Protein AF-X1ACX6-F1 (afdb_monomer)

Organism: NCBI:txid412755

Solvent-accessible surface area (backbone atoms only — not comparable to full-atom values): 5294 Å² total; per-residue (Å²): 136,87,74,70,51,56,72,48,72,83,48,100,41,36,35,39,34,43,28,65,45,82,42,80,48,81,54,95,96,40,81,38,77,20,43,29,46,35,42,32,40,36,42,47,42,72,96,73,39,30,38,40,37,42,35,41,35,43,31,37,41,55,50,94,84,47,84,98,40,67,45,85,47,78,46,79,46,79,46,78,44,76,52,90,70,87,67,89,78,130

Structure (mmCIF, N/CA/C/O backbone):
data_AF-X1ACX6-F1
#
_entry.id   AF-X1ACX6-F1
#
loop_
_atom_site.group_PDB
_atom_site.id
_atom_site.type_symbol
_atom_site.label_atom_id
_atom_site.label_alt_id
_atom_site.label_comp_id
_atom_site.label_asym_id
_atom_site.label_entity_id
_atom_site.label_seq_id
_atom_site.pdbx_PDB_ins_code
_atom_site.Cartn_x
_atom_site.Cartn_y
_atom_site.Cartn_z
_atom_site.occupancy
_atom_site.B_iso_or_equiv
_atom_site.auth_seq_id
_atom_site.auth_comp_id
_atom_site.auth_asym_id
_atom_site.auth_atom_id
_atom_site.pdbx_PDB_model_num
ATOM 1 N N . MET A 1 1 ? 7.861 -5.399 1.828 1.00 35.44 1 MET A N 1
ATOM 2 C CA . MET A 1 1 ? 8.274 -4.142 1.166 1.00 35.44 1 MET A CA 1
ATOM 3 C C . MET A 1 1 ? 7.511 -3.012 1.846 1.00 35.44 1 MET A C 1
ATOM 5 O O . MET A 1 1 ? 6.290 -3.047 1.807 1.00 35.44 1 MET A O 1
ATOM 9 N N . ARG A 1 2 ? 8.181 -2.121 2.592 1.00 40.69 2 ARG A N 1
ATOM 10 C CA . ARG A 1 2 ? 7.530 -0.995 3.291 1.00 40.69 2 ARG A CA 1
ATOM 11 C C . ARG A 1 2 ? 7.576 0.216 2.362 1.00 40.69 2 ARG A C 1
ATOM 13 O O . ARG A 1 2 ? 8.645 0.781 2.171 1.00 40.69 2 ARG A O 1
ATOM 20 N N . ILE A 1 3 ? 6.451 0.536 1.731 1.00 58.88 3 ILE A N 1
ATOM 21 C CA . ILE A 1 3 ? 6.304 1.749 0.918 1.00 58.88 3 ILE A CA 1
ATOM 22 C C . ILE A 1 3 ? 6.250 2.939 1.891 1.00 58.88 3 ILE A C 1
ATOM 24 O O . ILE A 1 3 ? 5.533 2.837 2.891 1.00 58.88 3 ILE A O 1
ATOM 28 N N . PRO A 1 4 ? 7.006 4.030 1.664 1.00 61.03 4 PRO A N 1
ATOM 29 C CA . PRO A 1 4 ? 6.873 5.237 2.469 1.00 61.03 4 PRO A CA 1
ATOM 30 C C . PRO A 1 4 ? 5.455 5.786 2.286 1.00 61.03 4 PRO A C 1
ATOM 32 O O . PRO A 1 4 ? 5.074 6.232 1.205 1.00 61.03 4 PRO A O 1
ATOM 35 N N . ALA A 1 5 ? 4.657 5.697 3.342 1.00 76.31 5 ALA A N 1
ATOM 36 C CA . ALA A 1 5 ? 3.280 6.156 3.366 1.00 76.31 5 ALA A CA 1
ATOM 37 C C . ALA A 1 5 ? 3.082 7.060 4.579 1.00 76.31 5 ALA 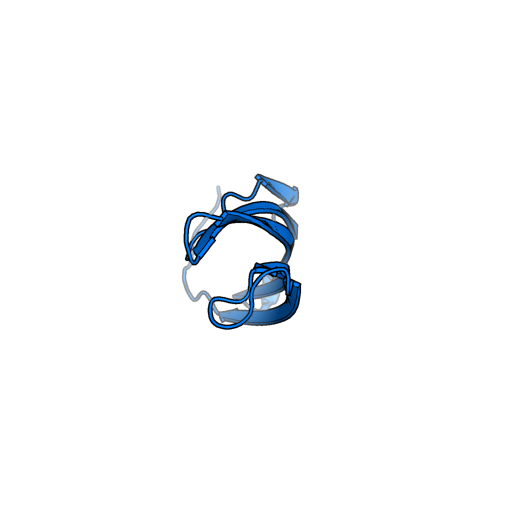A C 1
ATOM 39 O O . ALA A 1 5 ? 3.610 6.794 5.660 1.00 76.31 5 ALA A O 1
ATOM 40 N N . ILE A 1 6 ? 2.325 8.133 4.385 1.00 84.06 6 ILE A N 1
ATOM 41 C CA . ILE A 1 6 ? 1.842 8.974 5.470 1.00 84.06 6 ILE A CA 1
ATOM 42 C C . ILE A 1 6 ? 0.661 8.241 6.088 1.00 84.06 6 ILE A C 1
ATOM 44 O O . ILE A 1 6 ? -0.329 7.974 5.407 1.00 84.06 6 ILE A O 1
ATOM 48 N N . GLU A 1 7 ? 0.782 7.915 7.369 1.00 85.88 7 GLU A N 1
ATOM 49 C CA . GLU A 1 7 ? -0.309 7.381 8.173 1.00 85.88 7 GLU A CA 1
ATOM 50 C C . GLU A 1 7 ? -0.887 8.498 9.040 1.00 85.88 7 GLU A C 1
ATOM 52 O O . GLU A 1 7 ? -0.159 9.204 9.740 1.00 85.88 7 GLU A O 1
ATOM 57 N N . HIS A 1 8 ? -2.204 8.665 8.981 1.00 86.62 8 HIS A N 1
ATOM 58 C CA . HIS A 1 8 ? -2.9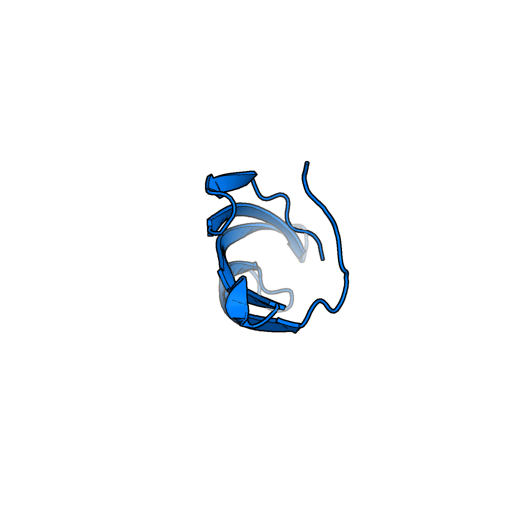30 9.620 9.798 1.00 86.62 8 HIS A CA 1
ATOM 59 C C . HIS A 1 8 ? -4.009 8.903 10.607 1.00 86.62 8 HIS A C 1
ATOM 61 O O . HIS A 1 8 ? -4.904 8.261 10.050 1.00 86.62 8 HIS A O 1
ATOM 67 N N . PHE A 1 9 ? -3.918 9.035 11.930 1.00 86.00 9 PHE A N 1
ATOM 68 C CA . PHE A 1 9 ? -4.907 8.539 12.879 1.00 86.00 9 PHE A CA 1
ATOM 69 C C . PHE A 1 9 ? -5.943 9.630 13.116 1.00 86.00 9 PHE A C 1
ATOM 71 O O . PHE A 1 9 ? -5.655 10.623 13.781 1.00 86.00 9 PHE A O 1
ATOM 78 N N . PHE A 1 10 ? -7.146 9.446 12.582 1.00 85.31 10 PHE A N 1
ATOM 79 C CA . PHE A 1 10 ? -8.246 10.375 12.843 1.00 85.31 10 PHE A CA 1
ATOM 80 C C . PHE A 1 10 ? -8.859 10.123 14.219 1.00 85.31 10 PHE A C 1
ATOM 82 O O . PHE A 1 10 ? -9.257 11.054 14.913 1.00 85.31 10 PHE A O 1
ATOM 89 N N . THR A 1 11 ? -8.943 8.854 14.619 1.00 85.12 11 THR A N 1
ATOM 90 C CA . THR A 1 11 ? -9.488 8.436 15.910 1.00 85.12 11 THR A CA 1
ATOM 91 C C . THR A 1 11 ? -8.702 7.243 16.452 1.00 85.12 11 THR A C 1
ATOM 93 O O . THR A 1 11 ? -7.864 6.655 15.770 1.00 85.12 11 THR A O 1
ATOM 96 N N . ASN A 1 12 ? -9.000 6.829 17.686 1.00 80.88 12 ASN A N 1
ATOM 97 C CA . ASN A 1 12 ? -8.433 5.605 18.264 1.00 80.88 12 ASN A CA 1
ATOM 98 C C . ASN A 1 12 ? -8.879 4.316 17.545 1.00 80.88 12 ASN A C 1
ATOM 100 O O . ASN A 1 12 ? -8.302 3.258 17.799 1.00 80.88 12 ASN A O 1
ATOM 104 N N . TRP A 1 13 ? -9.900 4.400 16.687 1.00 83.44 13 TRP A N 1
ATOM 105 C CA . TRP A 1 13 ? -10.490 3.262 15.983 1.00 83.44 13 TRP A CA 1
ATOM 106 C C . TRP A 1 13 ? -10.339 3.332 14.456 1.00 83.44 13 TRP A C 1
ATOM 108 O O . TRP A 1 13 ? -10.612 2.341 13.786 1.00 83.44 13 TRP A O 1
ATOM 118 N N . PHE A 1 14 ? -9.895 4.465 13.901 1.00 86.88 14 PHE A N 1
ATOM 119 C CA . PHE A 1 14 ? -9.750 4.664 12.461 1.00 86.88 14 PHE A CA 1
ATOM 120 C C . PHE A 1 14 ? -8.440 5.362 12.100 1.00 86.88 14 PHE A C 1
ATOM 122 O O . PHE A 1 14 ? -8.130 6.455 12.591 1.00 86.88 14 PHE A O 1
ATOM 129 N N . ALA A 1 15 ? -7.710 4.747 11.175 1.00 87.38 15 ALA A N 1
ATOM 130 C CA . ALA A 1 15 ? -6.519 5.310 10.562 1.00 87.38 15 ALA A CA 1
ATOM 131 C C . ALA A 1 15 ? -6.600 5.203 9.039 1.00 87.38 15 ALA A C 1
ATOM 133 O O . ALA A 1 15 ? -7.215 4.285 8.496 1.00 87.38 15 ALA A O 1
ATOM 134 N N . SER A 1 16 ? -5.947 6.131 8.350 1.00 90.50 16 SER A N 1
ATOM 135 C CA . SER A 1 16 ? -5.763 6.067 6.902 1.00 90.50 16 SER A CA 1
ATOM 136 C C . SER A 1 16 ? -4.293 6.195 6.541 1.00 90.50 16 SER A C 1
ATOM 138 O O . SER A 1 16 ? -3.518 6.821 7.267 1.00 90.50 16 SER A O 1
ATOM 140 N N . ARG A 1 17 ? -3.920 5.615 5.404 1.00 90.56 17 ARG A N 1
ATOM 141 C CA . ARG A 1 17 ? -2.574 5.652 4.847 1.00 90.56 17 ARG A CA 1
ATOM 142 C C . ARG A 1 17 ? -2.647 6.072 3.397 1.00 90.56 17 ARG A C 1
ATOM 144 O O . ARG A 1 17 ? -3.455 5.539 2.642 1.00 90.56 17 ARG A O 1
ATOM 151 N N . LEU A 1 18 ? -1.767 6.971 2.995 1.00 90.75 18 LEU A N 1
ATOM 152 C CA . LEU A 1 18 ? -1.555 7.311 1.595 1.00 90.75 18 LEU A CA 1
ATOM 153 C C . LEU A 1 18 ? -0.059 7.340 1.317 1.00 90.75 18 LEU A C 1
ATOM 155 O O . LEU A 1 18 ? 0.721 7.867 2.106 1.00 90.75 18 LEU A O 1
ATOM 159 N N . GLY A 1 19 ? 0.345 6.760 0.198 1.00 88.19 19 GLY A N 1
ATOM 160 C CA . GLY A 1 19 ? 1.738 6.696 -0.214 1.00 88.19 19 GLY A CA 1
ATOM 161 C C . GLY A 1 19 ? 1.868 6.847 -1.717 1.00 88.19 19 GLY A C 1
ATOM 162 O O . GLY A 1 19 ? 0.961 6.504 -2.474 1.00 88.19 19 GLY A O 1
ATOM 163 N N . ILE A 1 20 ? 3.020 7.348 -2.140 1.00 89.12 20 ILE A N 1
ATOM 164 C CA . ILE A 1 20 ? 3.429 7.353 -3.539 1.00 89.12 20 ILE A CA 1
ATOM 165 C C . ILE 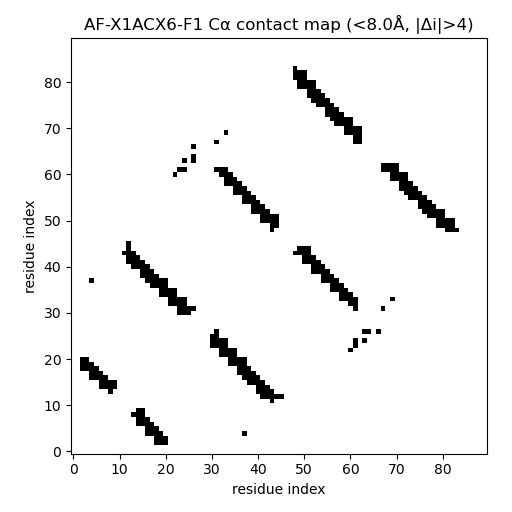A 1 20 ? 4.754 6.609 -3.653 1.00 89.12 20 ILE A C 1
ATOM 167 O O . ILE A 1 20 ? 5.615 6.702 -2.780 1.00 89.12 20 ILE A O 1
ATOM 171 N N . GLU A 1 21 ? 4.911 5.846 -4.724 1.00 84.56 21 GLU A N 1
ATOM 172 C CA . GLU A 1 21 ? 6.126 5.102 -5.032 1.00 84.56 21 GLU A CA 1
ATOM 173 C C . GLU A 1 21 ? 6.639 5.572 -6.393 1.00 84.56 21 GLU A C 1
ATOM 175 O O . GLU A 1 21 ? 5.887 5.607 -7.363 1.00 84.56 21 GLU A O 1
ATOM 180 N N . GLY A 1 22 ? 7.916 5.93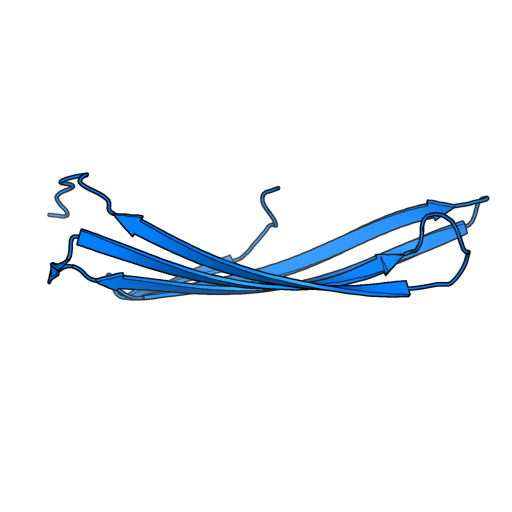4 -6.473 1.00 83.81 22 GLY A N 1
ATOM 181 C CA . GLY A 1 22 ? 8.627 6.083 -7.740 1.00 83.81 22 GLY A CA 1
ATOM 182 C C . GLY A 1 22 ? 9.464 4.835 -7.986 1.00 83.81 22 GLY A C 1
ATOM 183 O O . GLY A 1 22 ? 10.131 4.352 -7.072 1.00 83.81 22 GLY A O 1
ATOM 184 N N . SER A 1 23 ? 9.435 4.304 -9.205 1.00 81.31 23 SER A N 1
ATOM 185 C CA . SER A 1 23 ? 10.263 3.167 -9.603 1.00 81.31 23 SER A CA 1
ATOM 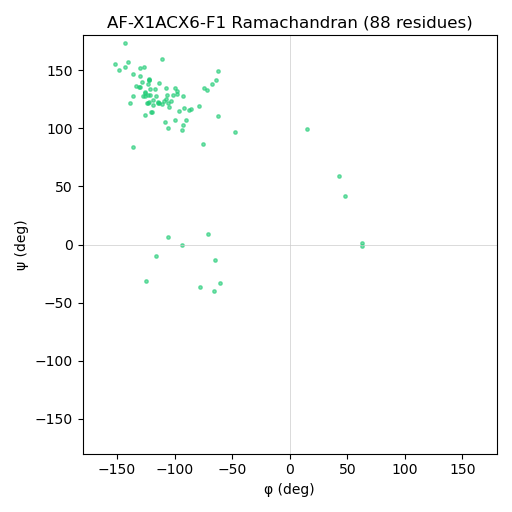186 C C . SER A 1 23 ? 11.121 3.541 -10.803 1.00 81.31 23 SER A C 1
ATOM 188 O O . SER A 1 23 ? 10.679 4.260 -11.693 1.00 81.31 23 SER A O 1
ATOM 190 N N . LEU A 1 24 ? 12.354 3.049 -10.827 1.00 82.44 24 LEU A N 1
ATOM 191 C CA . LEU A 1 24 ? 13.282 3.211 -11.937 1.00 82.44 24 LEU A CA 1
ATOM 192 C C . LEU A 1 24 ? 13.707 1.824 -12.401 1.00 82.44 24 LEU A C 1
ATOM 194 O O . LEU A 1 24 ? 14.128 0.998 -11.588 1.00 82.44 24 LEU A O 1
ATOM 198 N N . ALA A 1 25 ? 13.601 1.573 -13.701 1.00 79.75 25 ALA A N 1
ATOM 199 C CA . ALA A 1 25 ? 14.185 0.403 -14.336 1.00 79.75 25 ALA A CA 1
ATOM 200 C C . ALA A 1 25 ? 15.135 0.848 -15.444 1.00 79.75 25 ALA A C 1
ATOM 202 O O . ALA A 1 25 ? 14.859 1.809 -16.157 1.00 79.75 25 ALA A O 1
ATOM 203 N N . VAL A 1 26 ? 16.251 0.136 -15.571 1.00 78.81 26 VAL A N 1
ATOM 204 C CA . VAL A 1 26 ? 17.214 0.324 -16.656 1.00 78.81 26 VAL A CA 1
ATOM 205 C C . VAL A 1 26 ? 17.105 -0.888 -17.569 1.00 78.81 26 VAL A C 1
ATOM 207 O O . VAL A 1 26 ? 17.228 -2.020 -17.095 1.00 78.81 26 VAL A O 1
ATOM 210 N N . LEU A 1 27 ? 16.843 -0.650 -18.852 1.00 76.69 27 LEU A N 1
ATOM 211 C CA . LEU A 1 27 ? 16.775 -1.676 -19.889 1.00 76.69 27 LEU A CA 1
ATOM 212 C C . LEU 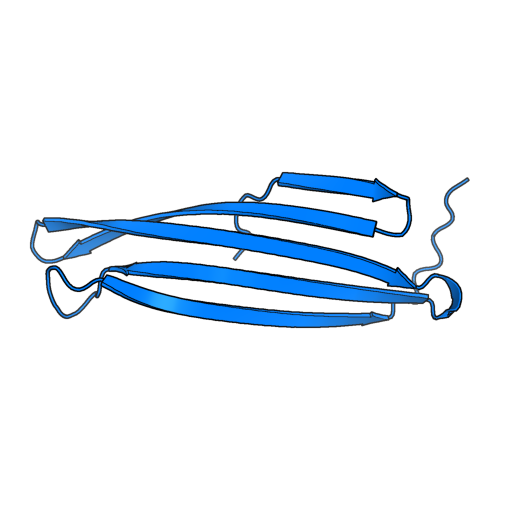A 1 27 ? 17.470 -1.135 -21.142 1.00 76.69 27 LEU A C 1
ATOM 214 O O . LEU A 1 27 ? 17.083 -0.076 -21.620 1.00 76.69 27 LEU A O 1
ATOM 218 N N . ASN A 1 28 ? 18.500 -1.838 -21.633 1.00 71.50 28 ASN A N 1
ATOM 219 C CA . ASN A 1 28 ? 19.261 -1.492 -22.847 1.00 71.50 28 ASN A CA 1
ATOM 220 C C . ASN A 1 28 ? 19.603 0.010 -22.965 1.00 71.50 28 ASN A C 1
ATOM 222 O O . ASN A 1 28 ? 19.179 0.686 -23.897 1.00 71.50 28 ASN A O 1
ATOM 226 N N . ASP A 1 29 ? 20.324 0.548 -21.976 1.00 76.81 29 ASP A N 1
ATOM 227 C CA . ASP A 1 29 ? 20.737 1.963 -21.886 1.00 76.81 29 ASP A CA 1
ATOM 228 C C . ASP A 1 29 ? 19.603 3.004 -21.785 1.00 76.81 29 ASP A C 1
ATOM 230 O O . ASP A 1 29 ? 19.868 4.197 -21.626 1.00 76.81 29 ASP A O 1
ATOM 234 N N . SER A 1 30 ? 18.339 2.569 -21.766 1.00 73.75 30 SER A N 1
ATOM 235 C CA . SER A 1 30 ? 17.174 3.423 -21.537 1.00 73.75 30 SER A CA 1
ATOM 236 C C . SER A 1 30 ? 16.704 3.364 -20.081 1.00 73.75 30 SER A C 1
ATOM 238 O O . SER A 1 30 ? 16.548 2.296 -19.480 1.00 73.75 30 SER A O 1
ATOM 240 N N . ILE A 1 31 ? 16.465 4.544 -19.499 1.00 79.44 31 ILE A N 1
ATOM 241 C CA . ILE A 1 31 ? 15.900 4.707 -18.155 1.00 79.44 31 ILE A CA 1
ATOM 242 C C . ILE A 1 31 ? 14.387 4.824 -18.289 1.00 79.44 31 ILE A C 1
ATOM 244 O O . ILE A 1 31 ? 13.876 5.783 -18.864 1.00 79.44 31 ILE A O 1
ATOM 248 N N . MET A 1 32 ? 13.666 3.874 -17.704 1.00 81.69 32 MET A N 1
ATOM 249 C CA . MET A 1 32 ? 12.213 3.898 -17.650 1.00 81.69 32 MET A CA 1
ATOM 250 C C . MET A 1 32 ? 11.727 4.234 -16.243 1.00 81.69 32 MET A C 1
ATOM 252 O O . MET A 1 32 ? 12.118 3.609 -15.253 1.00 81.69 32 MET A O 1
ATOM 256 N N . LEU A 1 33 ? 10.835 5.220 -16.173 1.00 83.50 33 LEU A N 1
ATOM 257 C CA . LEU A 1 33 ? 10.178 5.660 -14.950 1.00 83.50 33 LEU A CA 1
ATOM 258 C C . LEU A 1 33 ? 8.852 4.917 -14.775 1.00 83.50 33 LEU A C 1
ATOM 260 O O . LEU A 1 33 ? 8.008 4.900 -15.666 1.00 83.50 33 LEU A O 1
ATOM 264 N N . GLY A 1 34 ? 8.667 4.327 -13.603 1.00 85.25 34 GLY A N 1
ATOM 265 C CA . GLY A 1 34 ? 7.392 3.833 -13.108 1.00 85.25 34 GLY A CA 1
ATOM 266 C C . GLY A 1 34 ? 6.912 4.673 -11.932 1.00 85.25 34 GLY A C 1
ATOM 267 O O . GLY A 1 34 ? 7.698 5.334 -11.250 1.00 85.25 34 GLY A O 1
ATOM 268 N N . TYR A 1 35 ? 5.617 4.616 -11.663 1.00 88.19 35 TYR A N 1
ATOM 269 C CA . TYR A 1 35 ? 5.015 5.288 -10.519 1.00 88.19 35 TYR A CA 1
ATOM 270 C C . TYR A 1 35 ? 3.947 4.405 -9.892 1.00 88.19 35 TYR A C 1
ATOM 272 O O . TYR A 1 35 ? 3.391 3.518 -10.532 1.00 88.19 35 TYR A O 1
ATOM 280 N N . GLY A 1 36 ? 3.642 4.637 -8.627 1.00 89.19 36 GLY A N 1
ATOM 281 C CA . GLY A 1 36 ? 2.605 3.920 -7.913 1.00 89.19 36 GLY A CA 1
ATOM 282 C C . GLY A 1 36 ? 1.942 4.797 -6.873 1.00 89.19 36 GLY A C 1
ATOM 283 O O . GLY A 1 36 ? 2.557 5.705 -6.319 1.00 89.19 36 GLY A O 1
ATOM 284 N N . ILE A 1 37 ? 0.674 4.510 -6.622 1.00 89.81 37 ILE A N 1
ATOM 285 C CA . ILE A 1 37 ? -0.132 5.132 -5.584 1.00 89.81 37 ILE A CA 1
ATOM 286 C C . ILE A 1 37 ? -0.611 4.017 -4.663 1.00 89.81 37 ILE A C 1
ATOM 288 O O . ILE A 1 37 ? -1.078 2.966 -5.107 1.00 89.81 37 ILE A O 1
ATOM 292 N N . LEU A 1 38 ? -0.482 4.258 -3.370 1.00 90.88 38 LEU A N 1
ATOM 293 C CA . LEU A 1 38 ? -0.969 3.407 -2.303 1.00 90.88 38 LEU A CA 1
ATOM 294 C C . LEU A 1 38 ? -2.013 4.191 -1.514 1.00 90.88 38 LEU A C 1
ATOM 296 O O . LEU A 1 38 ? -1.770 5.331 -1.125 1.00 90.88 38 LEU A O 1
ATOM 300 N N . GLY A 1 39 ? -3.137 3.550 -1.227 1.00 91.75 39 GLY A N 1
ATOM 301 C CA . GLY A 1 39 ? -4.103 3.996 -0.237 1.00 91.75 39 GLY A CA 1
ATOM 302 C C . GLY A 1 39 ? -4.450 2.854 0.702 1.00 91.75 39 GLY A C 1
ATOM 303 O O . GLY A 1 39 ? -4.505 1.700 0.292 1.00 91.75 39 GLY A O 1
ATOM 304 N N . GLY A 1 40 ? -4.692 3.150 1.967 1.00 91.25 40 GLY A N 1
ATOM 305 C CA . GLY A 1 40 ? -5.119 2.150 2.928 1.00 91.25 40 GLY A CA 1
ATOM 306 C C . GLY A 1 40 ? -5.950 2.755 4.039 1.00 91.25 40 GLY A C 1
ATOM 307 O O . GLY A 1 40 ? -5.846 3.943 4.336 1.00 91.25 40 GLY A O 1
ATOM 308 N N . ILE A 1 41 ? -6.783 1.926 4.642 1.00 91.56 41 ILE A N 1
ATOM 309 C CA . ILE A 1 41 ? -7.583 2.263 5.809 1.00 91.56 41 ILE A CA 1
ATOM 310 C C . ILE A 1 41 ? -7.515 1.122 6.810 1.00 91.56 41 ILE A C 1
ATOM 312 O O . ILE A 1 41 ? -7.450 -0.050 6.436 1.00 91.56 41 ILE A O 1
ATOM 316 N N . THR A 1 42 ? -7.562 1.487 8.081 1.00 89.88 42 THR A N 1
ATOM 317 C CA . THR A 1 42 ? -7.572 0.550 9.196 1.00 89.88 42 THR A CA 1
ATOM 318 C C . THR A 1 42 ? -8.738 0.878 10.098 1.00 89.88 42 THR A C 1
ATOM 320 O O . THR A 1 42 ? -8.873 2.019 10.544 1.00 89.88 42 THR A O 1
ATOM 323 N N . PHE A 1 43 ? -9.547 -0.132 10.391 1.00 88.88 43 PHE A N 1
ATOM 324 C CA . PHE A 1 43 ? -10.611 -0.075 11.379 1.00 88.88 43 PHE A CA 1
ATOM 325 C C . PHE A 1 43 ? -10.289 -1.014 12.529 1.00 88.88 43 PHE A C 1
ATOM 327 O O . PHE A 1 43 ? -10.147 -2.219 12.340 1.00 88.88 43 PHE A O 1
ATOM 334 N N . ARG A 1 44 ? -10.218 -0.461 13.733 1.00 86.56 44 ARG A N 1
ATOM 335 C CA . ARG A 1 44 ? -10.063 -1.224 14.966 1.00 86.56 44 ARG A CA 1
ATOM 336 C C . ARG A 1 44 ? -11.424 -1.445 15.608 1.00 86.56 44 ARG A C 1
ATOM 338 O O . ARG A 1 44 ? -12.066 -0.501 16.068 1.00 86.56 44 ARG A O 1
ATOM 345 N N . ILE A 1 45 ? -11.838 -2.703 15.665 1.00 83.19 45 ILE A N 1
ATOM 346 C CA . ILE A 1 45 ? -13.045 -3.167 16.346 1.00 83.19 45 ILE A CA 1
ATOM 347 C C . ILE A 1 45 ? -12.641 -3.594 17.757 1.00 83.19 45 ILE A C 1
ATOM 349 O O . ILE A 1 45 ? -12.134 -4.695 17.977 1.00 83.19 45 ILE A O 1
ATOM 353 N N . VAL A 1 46 ? -12.863 -2.697 18.719 1.00 76.00 46 VAL A N 1
ATOM 354 C CA . VAL A 1 46 ? -12.456 -2.893 20.120 1.00 76.00 46 VAL A CA 1
ATOM 355 C C . VAL A 1 46 ? -13.215 -4.050 20.773 1.00 76.00 46 VAL A C 1
ATOM 357 O O . VAL A 1 46 ? -12.604 -4.847 21.472 1.00 76.00 46 VAL A O 1
ATOM 360 N N . GLU A 1 47 ? -14.515 -4.198 20.497 1.00 77.81 47 GLU A N 1
ATOM 361 C CA . GLU A 1 47 ? -15.342 -5.268 21.080 1.00 77.81 47 GLU A CA 1
ATOM 362 C C . GLU A 1 47 ? -14.836 -6.671 20.726 1.00 77.81 47 GLU A C 1
ATOM 364 O O . GLU A 1 47 ? -14.959 -7.602 21.518 1.00 77.81 47 GLU A O 1
ATOM 369 N N . TRP A 1 48 ? -14.265 -6.828 19.530 1.00 74.38 48 TRP A N 1
ATOM 370 C CA . TRP A 1 48 ? -13.811 -8.117 19.000 1.00 74.38 48 TRP A CA 1
ATOM 371 C C . TRP A 1 48 ? -12.287 -8.259 19.034 1.00 74.38 48 TRP A C 1
ATOM 373 O O . TRP A 1 48 ? -11.762 -9.230 18.494 1.00 74.38 48 TRP A O 1
ATOM 383 N N . HIS A 1 49 ? -11.579 -7.300 19.648 1.00 79.19 49 HIS A N 1
ATOM 384 C CA . HIS A 1 49 ? -10.112 -7.251 19.704 1.00 79.19 49 HIS A CA 1
ATOM 385 C C . HIS A 1 49 ? -9.462 -7.469 18.324 1.00 79.19 49 HIS A C 1
ATOM 387 O O . HIS A 1 49 ? -8.475 -8.194 18.166 1.00 79.19 49 HIS A O 1
ATOM 393 N N . CYS A 1 50 ? -10.060 -6.851 17.304 1.00 84.88 50 CYS A N 1
ATOM 394 C CA . CYS A 1 50 ? -9.775 -7.119 15.903 1.00 84.88 50 CYS A CA 1
ATOM 395 C C . CYS A 1 50 ? -9.406 -5.829 15.170 1.00 84.88 50 CYS A C 1
ATOM 397 O O . CYS A 1 50 ? -10.143 -4.847 15.223 1.00 84.88 50 CYS A O 1
ATOM 399 N N . ASP A 1 51 ? -8.310 -5.862 14.421 1.00 86.75 51 ASP A N 1
ATOM 400 C CA . ASP A 1 51 ? -7.906 -4.813 13.492 1.00 86.75 51 ASP A CA 1
ATOM 401 C C . ASP A 1 51 ? -8.174 -5.298 12.057 1.00 86.75 51 ASP A C 1
ATOM 403 O O . ASP A 1 51 ? -7.684 -6.347 11.633 1.00 86.75 51 ASP A O 1
ATOM 407 N N . LEU A 1 52 ? -8.992 -4.551 11.316 1.00 89.44 52 LEU A N 1
ATOM 408 C CA . LEU A 1 52 ? -9.297 -4.785 9.909 1.00 89.44 52 LEU A CA 1
ATOM 409 C C . LEU A 1 52 ? -8.548 -3.758 9.065 1.00 89.44 52 LEU A C 1
ATOM 411 O O . LEU A 1 52 ? -8.787 -2.556 9.166 1.00 89.44 52 LEU A O 1
ATOM 415 N N . ASP A 1 53 ? -7.66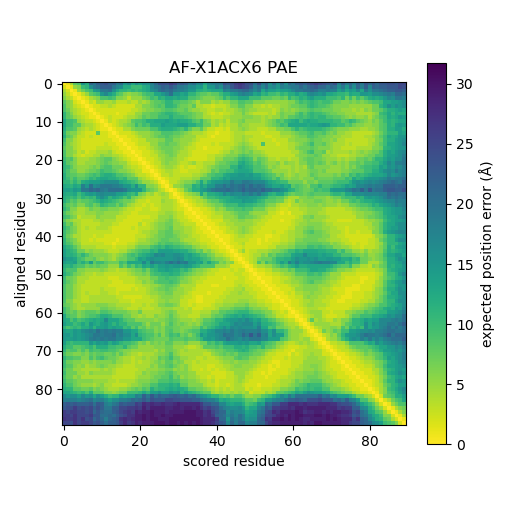2 -4.241 8.208 1.00 90.31 53 ASP A N 1
ATOM 416 C CA . ASP A 1 53 ? -6.819 -3.438 7.335 1.00 90.31 53 ASP A CA 1
ATOM 417 C C . ASP A 1 53 ? -7.191 -3.679 5.876 1.00 90.31 53 ASP A C 1
ATOM 419 O O . ASP A 1 53 ? -7.082 -4.796 5.375 1.00 90.31 53 ASP A O 1
ATOM 423 N N . LEU A 1 54 ? -7.550 -2.619 5.161 1.00 91.50 54 LEU A N 1
ATOM 424 C CA . LEU A 1 54 ? -7.727 -2.643 3.715 1.00 91.50 54 LEU A CA 1
ATOM 425 C C . LEU A 1 54 ? -6.657 -1.765 3.072 1.00 91.50 54 LEU A C 1
ATOM 427 O O . LEU A 1 54 ? -6.585 -0.573 3.350 1.00 91.50 54 LEU A O 1
ATOM 431 N N . ASN A 1 55 ? -5.838 -2.338 2.195 1.00 91.31 55 ASN A N 1
ATOM 432 C CA . ASN A 1 55 ? -4.799 -1.625 1.460 1.00 91.31 55 ASN A CA 1
ATOM 433 C C . ASN A 1 55 ? -4.972 -1.858 -0.037 1.00 91.31 55 ASN A C 1
ATOM 435 O O . ASN A 1 55 ? -5.073 -2.989 -0.504 1.00 91.31 55 ASN A O 1
ATOM 439 N N . LEU A 1 56 ? -4.965 -0.772 -0.790 1.00 91.00 56 LEU A N 1
ATOM 440 C CA . LEU A 1 56 ? -5.047 -0.733 -2.235 1.00 91.00 56 LEU A CA 1
ATOM 441 C C . LEU A 1 56 ? -3.754 -0.134 -2.770 1.00 91.00 56 LEU A C 1
ATOM 443 O O . LEU A 1 56 ? -3.323 0.939 -2.353 1.00 91.00 56 LEU A O 1
ATOM 447 N N . THR A 1 57 ? -3.130 -0.831 -3.706 1.00 90.81 57 THR A N 1
ATOM 448 C CA . THR A 1 57 ? -1.934 -0.358 -4.396 1.00 90.81 57 THR A CA 1
ATOM 449 C C . THR A 1 57 ? -2.187 -0.414 -5.886 1.00 90.81 57 THR A C 1
ATOM 451 O O . THR A 1 57 ? -2.555 -1.458 -6.416 1.00 90.81 57 THR A O 1
ATOM 454 N N . TYR A 1 58 ? -1.951 0.694 -6.568 1.00 90.00 58 TYR A N 1
ATOM 455 C CA . TYR A 1 58 ? -1.954 0.767 -8.017 1.00 90.00 58 TYR A CA 1
ATOM 456 C C . TYR A 1 58 ? -0.577 1.201 -8.491 1.00 90.00 58 TYR A C 1
ATOM 458 O O . TYR A 1 58 ? -0.074 2.234 -8.053 1.00 90.00 58 TYR A O 1
ATOM 466 N N . ARG A 1 59 ? 0.054 0.417 -9.361 1.00 89.19 59 ARG A N 1
ATOM 467 C CA . ARG A 1 59 ? 1.417 0.670 -9.833 1.00 89.19 59 ARG A CA 1
ATOM 468 C C . ARG A 1 59 ? 1.479 0.580 -11.344 1.00 89.19 59 ARG A C 1
ATOM 470 O O . ARG A 1 59 ? 0.970 -0.359 -11.933 1.00 89.19 59 ARG A O 1
ATOM 477 N N . MET A 1 60 ? 2.163 1.531 -11.950 1.00 88.50 60 MET A N 1
ATOM 478 C CA . MET A 1 60 ? 2.634 1.491 -13.324 1.00 88.50 60 MET A CA 1
ATOM 479 C C . MET A 1 60 ? 4.101 1.101 -13.298 1.00 88.50 60 MET A C 1
ATOM 481 O O . MET A 1 60 ? 4.954 1.879 -12.862 1.00 88.50 60 MET A O 1
ATOM 485 N N . ARG A 1 61 ? 4.390 -0.133 -13.713 1.00 84.12 61 ARG A N 1
ATOM 486 C CA . ARG A 1 61 ? 5.751 -0.668 -13.717 1.00 84.12 61 ARG A CA 1
ATOM 487 C C . ARG A 1 61 ? 6.281 -0.760 -15.142 1.00 84.12 61 ARG A C 1
ATOM 489 O O . ARG A 1 61 ? 5.568 -1.260 -16.012 1.00 84.12 61 ARG A O 1
ATOM 496 N N . PRO A 1 62 ? 7.523 -0.317 -15.388 1.00 83.25 62 PRO A N 1
ATOM 497 C CA . PRO A 1 62 ? 8.165 -0.553 -16.668 1.00 83.25 62 PRO A CA 1
ATOM 498 C C . PRO A 1 62 ? 8.434 -2.049 -16.837 1.00 83.25 62 PRO A C 1
ATOM 500 O O . PRO A 1 62 ? 8.832 -2.752 -15.898 1.00 83.25 62 PRO A O 1
ATOM 503 N N . SER A 1 63 ? 8.179 -2.544 -18.040 1.00 77.81 63 SER A N 1
ATOM 504 C CA . SER A 1 63 ? 8.526 -3.899 -18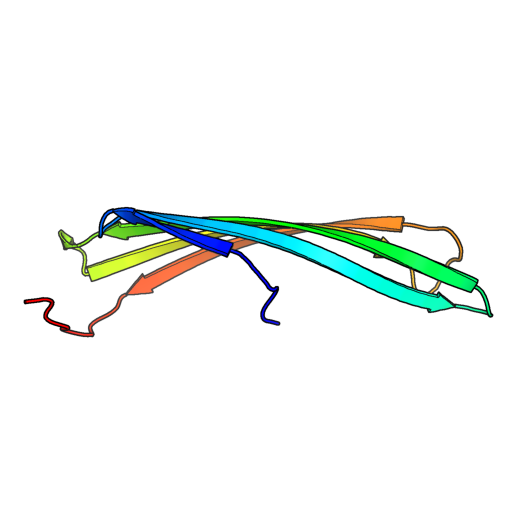.433 1.00 77.81 63 SER A CA 1
ATOM 505 C C . SER A 1 63 ? 10.043 -4.072 -18.417 1.00 77.81 63 SER A C 1
ATOM 507 O O . SER A 1 63 ? 10.806 -3.178 -18.765 1.00 77.81 63 SER A O 1
ATOM 509 N N . ARG A 1 64 ? 10.485 -5.251 -17.975 1.00 73.88 64 ARG A N 1
ATOM 510 C CA . ARG A 1 64 ? 11.905 -5.641 -17.960 1.00 73.88 64 ARG A CA 1
ATOM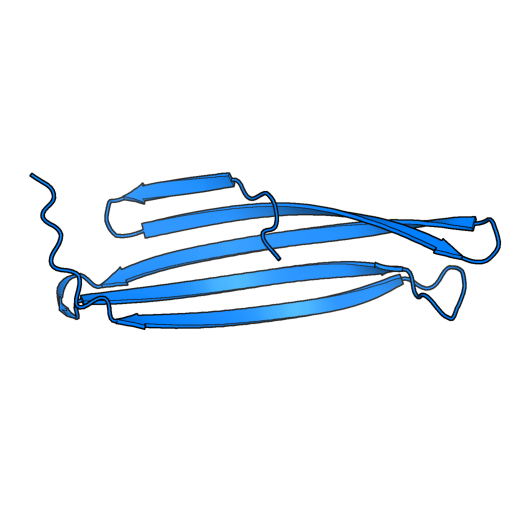 511 C C . ARG A 1 64 ? 12.316 -6.416 -19.213 1.00 73.88 64 ARG A C 1
ATOM 513 O O . ARG A 1 64 ? 13.449 -6.868 -19.293 1.00 73.88 64 ARG A O 1
ATOM 520 N N . VAL A 1 65 ? 11.371 -6.640 -20.127 1.00 76.94 65 VAL A N 1
ATOM 521 C CA . VAL A 1 65 ? 11.538 -7.512 -21.302 1.00 76.94 65 VAL A CA 1
ATOM 522 C C . VAL A 1 65 ? 11.225 -6.770 -22.599 1.00 76.94 65 VAL A C 1
ATOM 524 O O . VAL A 1 65 ? 11.816 -7.071 -23.628 1.00 76.94 65 VAL A O 1
ATOM 527 N N . VAL A 1 66 ? 10.307 -5.802 -22.556 1.00 75.25 66 VAL A N 1
ATOM 528 C CA . VAL A 1 66 ? 9.871 -5.019 -23.718 1.00 75.25 66 VAL A CA 1
ATOM 529 C C . VAL A 1 66 ? 10.089 -3.548 -23.395 1.00 75.25 66 VAL A C 1
ATOM 531 O O . VAL A 1 66 ? 9.557 -3.063 -22.399 1.00 75.25 66 VAL A O 1
ATOM 534 N N . GLU A 1 67 ? 10.875 -2.857 -24.213 1.00 71.56 67 GLU A N 1
ATOM 535 C CA . GLU A 1 67 ? 11.107 -1.417 -24.075 1.00 71.56 67 GLU A CA 1
ATOM 536 C C . GLU A 1 67 ? 9.798 -0.630 -24.242 1.00 71.56 67 GLU A C 1
ATOM 538 O O . GLU A 1 67 ? 8.872 -1.073 -24.920 1.00 71.56 67 GLU A O 1
ATOM 543 N N . GLU A 1 68 ? 9.700 0.518 -23.567 1.00 71.62 68 GLU A N 1
ATOM 544 C CA . GLU A 1 68 ? 8.559 1.455 -23.620 1.00 71.62 68 GLU A CA 1
ATOM 545 C C . GLU A 1 68 ? 7.203 0.923 -23.117 1.00 71.62 68 GLU A C 1
ATOM 547 O O . GLU A 1 68 ? 6.232 1.673 -23.028 1.00 71.62 68 GLU A O 1
ATOM 552 N N . LEU A 1 69 ? 7.123 -0.339 -22.689 1.00 78.88 69 LEU A N 1
ATOM 553 C CA . LEU A 1 69 ? 5.889 -0.906 -22.160 1.00 78.88 69 LEU A CA 1
ATOM 554 C C . LEU A 1 69 ? 5.757 -0.657 -20.651 1.00 78.88 69 LEU A C 1
ATOM 556 O O . LEU A 1 69 ? 6.514 -1.198 -19.843 1.00 78.88 69 LEU A O 1
ATOM 560 N N . LEU A 1 70 ? 4.738 0.107 -20.264 1.00 81.56 70 LEU A N 1
ATOM 561 C CA . LEU A 1 70 ? 4.262 0.214 -18.884 1.00 81.56 70 LEU A CA 1
ATOM 562 C C . LEU A 1 70 ? 3.060 -0.708 -18.700 1.00 81.56 70 LEU A C 1
ATOM 564 O O . LEU A 1 70 ? 2.113 -0.651 -19.484 1.00 81.56 70 LEU A O 1
ATOM 568 N N . TYR A 1 71 ? 3.079 -1.540 -17.661 1.00 84.88 71 TYR A N 1
ATOM 569 C CA . TYR A 1 71 ? 1.928 -2.371 -17.315 1.00 84.88 71 TYR A CA 1
ATOM 570 C C . TYR A 1 71 ? 1.327 -1.952 -15.966 1.00 84.88 71 TYR A C 1
ATOM 572 O O . TYR A 1 71 ? 2.075 -1.654 -15.023 1.00 84.88 71 TYR A O 1
ATOM 580 N N . PRO A 1 72 ? -0.017 -1.927 -15.862 1.00 88.50 72 PRO A N 1
ATOM 581 C CA . PRO A 1 72 ? -0.700 -1.702 -14.601 1.00 88.50 72 PRO A CA 1
ATOM 582 C C . PRO A 1 72 ? -0.623 -2.954 -13.726 1.00 88.50 72 PRO A C 1
ATOM 584 O O . PRO A 1 72 ? -0.894 -4.068 -14.169 1.00 88.50 72 PRO A O 1
ATOM 587 N N . ASP A 1 73 ? -0.304 -2.751 -12.458 1.00 86.62 73 ASP A N 1
ATOM 588 C CA . ASP A 1 73 ? -0.308 -3.756 -11.408 1.00 86.62 73 ASP A CA 1
ATOM 589 C C . ASP A 1 73 ? -1.188 -3.241 -10.266 1.00 86.62 73 ASP A C 1
ATOM 591 O O . ASP A 1 73 ? -0.876 -2.237 -9.617 1.00 86.62 73 ASP A O 1
ATOM 595 N N . PHE A 1 74 ? -2.328 -3.900 -10.069 1.00 90.12 74 PHE A N 1
ATOM 596 C CA . PHE A 1 74 ? -3.302 -3.558 -9.043 1.00 90.12 74 PHE A CA 1
ATOM 597 C C . PHE A 1 74 ? -3.318 -4.640 -7.969 1.00 90.12 74 PHE A C 1
ATOM 599 O O . PHE A 1 74 ? -3.608 -5.803 -8.244 1.00 90.12 74 PHE A O 1
ATOM 606 N N . ILE A 1 75 ? -3.041 -4.239 -6.732 1.00 89.62 75 ILE A N 1
ATOM 607 C CA . ILE A 1 75 ? -3.001 -5.127 -5.576 1.00 89.62 75 ILE A CA 1
ATOM 608 C C . ILE A 1 75 ? -3.992 -4.623 -4.542 1.00 89.62 75 ILE A C 1
ATOM 610 O O . ILE A 1 75 ? -3.878 -3.504 -4.045 1.00 89.62 75 ILE A O 1
ATOM 614 N N . CYS A 1 76 ? -4.927 -5.492 -4.179 1.00 90.94 76 CYS A N 1
ATOM 615 C CA . CYS A 1 76 ? -5.793 -5.317 -3.027 1.00 90.94 76 CYS A CA 1
ATOM 616 C C . CYS A 1 76 ? -5.355 -6.298 -1.939 1.00 90.94 76 CYS A C 1
ATOM 618 O O . CYS A 1 76 ? -5.259 -7.500 -2.185 1.00 90.94 76 CYS A O 1
ATOM 620 N N . LEU A 1 77 ? -5.077 -5.779 -0.749 1.00 90.50 77 LEU A N 1
ATOM 621 C CA . LEU A 1 77 ? -4.751 -6.558 0.432 1.00 90.50 77 LEU A CA 1
ATOM 622 C C . LEU A 1 77 ? -5.781 -6.247 1.514 1.00 90.50 77 LEU A C 1
ATOM 624 O O . LEU A 1 77 ? -5.822 -5.133 2.036 1.00 90.50 77 LEU A O 1
ATOM 628 N N . LEU A 1 78 ? -6.577 -7.252 1.858 1.00 91.81 78 LEU A N 1
ATOM 629 C CA . LEU A 1 78 ? -7.422 -7.245 3.040 1.00 91.81 78 LEU A CA 1
ATOM 630 C C . LEU A 1 78 ? -6.756 -8.123 4.099 1.00 91.81 78 LEU A C 1
ATOM 632 O O . LEU A 1 78 ? -6.495 -9.299 3.847 1.00 91.81 78 LEU A O 1
ATOM 636 N N . SER A 1 79 ? -6.503 -7.556 5.270 1.00 88.19 79 SER A N 1
ATOM 637 C CA . SER A 1 79 ? -5.947 -8.270 6.412 1.00 88.19 79 SER A CA 1
ATOM 638 C C . SER A 1 79 ? -6.878 -8.125 7.604 1.00 88.19 79 SER A C 1
ATOM 640 O O . SER A 1 79 ? -7.402 -7.048 7.877 1.00 88.19 79 SER A O 1
ATOM 642 N N . VAL A 1 80 ? -7.068 -9.226 8.320 1.00 88.06 80 VAL A N 1
ATOM 643 C CA . VAL A 1 80 ? -7.783 -9.260 9.593 1.00 88.06 80 VAL A CA 1
ATOM 644 C C . VAL A 1 80 ? -6.789 -9.752 10.626 1.00 88.06 80 VAL A C 1
ATOM 646 O O . VAL A 1 80 ? -6.234 -10.842 10.485 1.00 88.06 80 VAL A O 1
ATOM 649 N N . SER A 1 81 ? -6.536 -8.930 11.635 1.00 84.88 81 SER A N 1
ATOM 650 C CA . SER A 1 81 ? -5.559 -9.210 12.677 1.00 84.88 81 SER A CA 1
ATOM 651 C C . SER A 1 81 ? -6.266 -9.240 14.022 1.00 84.88 81 SER A C 1
ATOM 653 O O . SER A 1 81 ? -6.747 -8.216 14.501 1.00 84.88 81 SER A O 1
ATOM 655 N N . PHE A 1 82 ? -6.309 -10.409 14.652 1.00 82.69 82 PHE A N 1
ATOM 656 C CA . PHE A 1 82 ? -6.745 -10.530 16.039 1.00 82.69 82 PHE A CA 1
ATOM 657 C C . PHE A 1 82 ? -5.543 -10.274 16.930 1.00 82.69 82 PHE A C 1
ATOM 659 O O . PHE A 1 82 ? -4.546 -10.996 16.872 1.00 82.69 82 PHE A O 1
ATOM 666 N N . SER A 1 83 ? -5.622 -9.215 17.722 1.00 66.75 83 SER A N 1
ATOM 667 C CA . SER A 1 83 ? -4.568 -8.878 18.664 1.00 66.75 83 SER A CA 1
ATOM 668 C C . SER A 1 83 ? -5.054 -9.229 20.061 1.00 66.75 83 SER A C 1
ATOM 670 O O . SER A 1 83 ? -5.741 -8.436 20.689 1.00 66.75 83 SER A O 1
ATOM 672 N N . ASP A 1 84 ? -4.616 -10.373 20.588 1.00 58.91 84 ASP A N 1
ATOM 673 C CA . ASP A 1 84 ? -4.745 -10.721 22.020 1.00 58.91 84 ASP A CA 1
ATOM 674 C C . ASP A 1 84 ? -3.804 -9.879 22.912 1.00 58.91 84 ASP A C 1
ATOM 676 O O . ASP A 1 84 ? -3.601 -10.127 24.103 1.00 58.91 84 ASP A O 1
ATOM 680 N N . VAL A 1 85 ? -3.174 -8.857 22.326 1.00 53.34 85 VAL A N 1
ATOM 681 C CA . VAL A 1 85 ? -2.309 -7.920 23.026 1.00 53.34 85 VAL A CA 1
ATOM 682 C C . VAL A 1 85 ? -3.197 -6.970 23.821 1.00 53.34 85 VAL A C 1
ATOM 684 O O . VAL A 1 85 ? -3.527 -5.871 23.377 1.00 53.34 85 VAL A O 1
ATOM 687 N N . PHE A 1 86 ? -3.540 -7.390 25.039 1.00 49.59 86 PHE A N 1
ATOM 688 C CA . PHE A 1 86 ? -3.902 -6.500 26.135 1.00 49.59 86 PHE A CA 1
ATOM 689 C C . PHE A 1 86 ? -2.858 -5.376 26.228 1.00 49.59 86 PHE A C 1
ATOM 691 O O . PHE A 1 86 ? -1.795 -5.533 26.827 1.00 49.59 86 PHE A O 1
ATOM 698 N N . ARG A 1 87 ? -3.138 -4.217 25.631 1.00 47.59 87 ARG A N 1
ATOM 699 C CA . ARG A 1 87 ? -2.401 -2.981 25.900 1.00 47.59 87 ARG A CA 1
ATOM 700 C C . ARG A 1 87 ? -3.364 -1.816 26.049 1.00 47.59 87 ARG A C 1
ATOM 702 O O . ARG A 1 87 ? -3.617 -1.055 25.122 1.00 47.59 87 ARG A O 1
ATOM 709 N N . SER A 1 88 ? -3.864 -1.712 27.282 1.00 44.66 88 SER A N 1
ATOM 710 C CA . SER A 1 88 ? -3.707 -0.535 28.144 1.00 44.66 88 SER A CA 1
ATOM 711 C C . SER A 1 88 ? -3.228 0.719 27.405 1.00 44.66 88 SER A C 1
ATOM 713 O O . SER A 1 88 ? -2.027 0.910 27.203 1.00 44.66 88 SER A O 1
ATOM 715 N N . ARG A 1 89 ? -4.162 1.606 27.072 1.00 40.75 89 ARG A N 1
ATOM 716 C CA . ARG A 1 89 ? -3.898 3.044 27.032 1.00 40.75 89 ARG A CA 1
ATOM 717 C C . ARG A 1 89 ? -4.632 3.650 28.226 1.00 40.75 89 ARG A C 1
ATOM 719 O O . ARG A 1 89 ? -5.859 3.688 28.216 1.00 40.75 89 ARG A O 1
ATOM 726 N N . ASN A 1 90 ? -3.857 4.011 29.252 1.00 37.28 90 ASN A N 1
ATOM 727 C CA . ASN A 1 90 ? -4.234 5.066 30.195 1.00 37.28 90 ASN A CA 1
ATOM 728 C C . ASN A 1 90 ? -4.314 6.398 29.449 1.00 37.28 90 ASN A C 1
ATOM 730 O O . ASN A 1 90 ? -3.536 6.554 28.475 1.00 37.28 90 ASN A O 1
#

Sequence (90 aa):
MRIPAIEHFFTNWFASRLGIEGSLAVLNDSIMLGYGILGGITFRIVEWHCDLDLNLTYRMRPSRVVEELLYPDFICLLSVSFSDVFRSRN

Foldseek 3Di:
DDADWDKDDPDPFKIKIKGKDWDWDDEPNDIDIKIKIKIKMWGQDPVQQKIWIWIWMWIFDADNPDPPDTDIDIDIDIDIDRDPPPDDDD

Secondary structure (DSSP, 8-state):
----EEEEESSSSEEEEEEEEEEEEEETTEEEEEEEEEEEEEEEETTTTEEEEEEEEEEEEE-SSSTT-EEEEEEEEEEEEE--------

pLDDT: mean 79.95, std 13.52, range [35.44, 91.81]

Nearest PDB structures (foldseek):
  7a0h-assembly1_B  TM=7.058E-01  e=3.261E+00  Plasmodium berghei ANKA
  7t5q-assembly1_I  TM=4.570E-01  e=2.018E+00  Homo sapiens
  8p94-assembly1_U  TM=5.796E-01  e=7.652E+00  Mus musculus
  3aae-assembly1_A  TM=4.689E-01  e=5.269E+00  Gallus gallus
  7dsb-assembly1_A  TM=3.859E-01  e=8.979E+00  Gallus gallus

Mean predicted aligned error: 8.6 Å

Radius of gyration: 17.81 Å; Cα contacts (8 Å, |Δi|>4): 193; chains: 1; bounding box: 36×21×54 Å